Protein AF-A0A960A5I3-F1 (afdb_monomer_lite)

Structure (mmCIF, N/CA/C/O backbone):
data_AF-A0A960A5I3-F1
#
_entry.id   AF-A0A960A5I3-F1
#
loop_
_atom_site.group_PDB
_atom_sit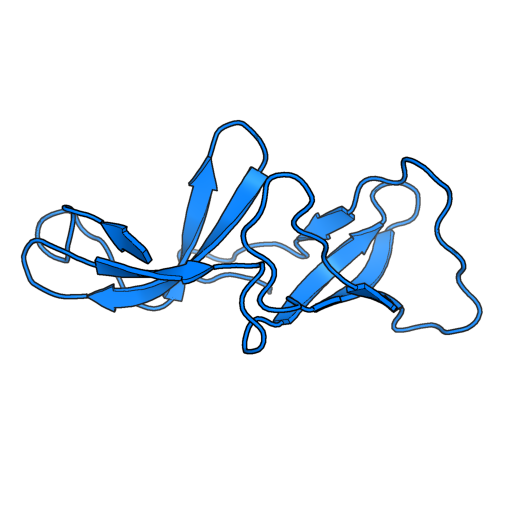e.id
_atom_site.type_symbol
_atom_site.label_atom_id
_atom_site.label_alt_id
_atom_site.label_comp_id
_atom_site.label_asym_id
_atom_site.label_entity_id
_atom_site.label_seq_id
_atom_site.pdbx_PDB_ins_code
_atom_site.Cartn_x
_atom_site.Cartn_y
_atom_site.Cartn_z
_atom_site.occupancy
_atom_site.B_iso_or_equiv
_atom_site.auth_seq_id
_atom_site.auth_comp_id
_atom_site.auth_asym_id
_atom_site.auth_atom_id
_atom_site.pdbx_PDB_model_num
ATOM 1 N N . MET A 1 1 ? -1.684 3.448 10.602 1.00 90.75 1 MET A N 1
AT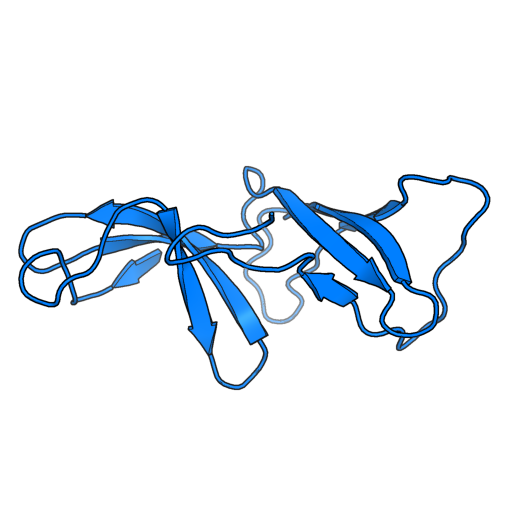OM 2 C CA . MET A 1 1 ? -2.269 4.805 10.745 1.00 90.75 1 MET A CA 1
ATOM 3 C C . MET A 1 1 ? -3.692 4.683 11.272 1.00 90.75 1 MET A C 1
ATOM 5 O O . MET A 1 1 ? -4.394 3.797 10.807 1.00 90.75 1 MET A O 1
ATOM 9 N N . SER A 1 2 ? -4.111 5.511 12.230 1.00 96.12 2 SER A N 1
ATOM 10 C CA . SER A 1 2 ? -5.509 5.551 12.694 1.00 96.12 2 SER A CA 1
ATOM 11 C C . SER A 1 2 ? -6.275 6.653 11.964 1.00 96.12 2 SER A C 1
ATOM 13 O O . SER A 1 2 ? -5.700 7.706 11.703 1.00 96.12 2 SER A O 1
ATOM 15 N N . LEU A 1 3 ? -7.544 6.411 11.649 1.00 96.56 3 LEU A N 1
ATOM 16 C CA . LEU A 1 3 ? -8.477 7.386 11.090 1.00 96.56 3 LEU A CA 1
ATOM 17 C C . LEU A 1 3 ? -9.695 7.507 12.008 1.00 96.56 3 LEU A C 1
ATOM 19 O O . LEU A 1 3 ? -10.213 6.489 12.468 1.00 96.56 3 LEU A O 1
ATOM 23 N N . ASP A 1 4 ? -10.196 8.724 12.207 1.00 97.81 4 ASP A N 1
ATOM 24 C CA . ASP A 1 4 ? -11.361 9.021 13.060 1.00 97.81 4 ASP A CA 1
ATOM 25 C C . ASP A 1 4 ? -12.694 8.799 12.322 1.00 97.81 4 ASP A C 1
ATOM 27 O O . ASP A 1 4 ? -13.605 9.627 12.322 1.00 97.81 4 ASP A O 1
ATOM 31 N N . ILE A 1 5 ? -12.781 7.666 11.624 1.00 97.62 5 ILE A N 1
ATOM 32 C CA . ILE A 1 5 ? -13.961 7.203 10.900 1.00 97.62 5 ILE A CA 1
ATOM 33 C C .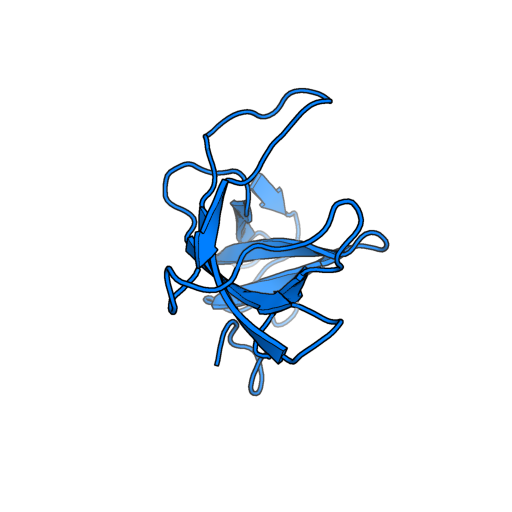 ILE A 1 5 ? -14.023 5.672 10.957 1.00 97.62 5 ILE A C 1
ATOM 35 O O . ILE A 1 5 ? -13.005 4.999 10.773 1.00 97.62 5 ILE A O 1
ATOM 39 N N . GLY A 1 6 ? -15.203 5.117 11.238 1.00 97.81 6 GLY A N 1
ATOM 40 C CA . GLY A 1 6 ? -15.391 3.701 11.554 1.00 97.81 6 GLY A CA 1
ATOM 41 C C . GLY A 1 6 ? -16.647 3.086 10.936 1.00 97.81 6 GLY A C 1
ATOM 42 O O . GLY A 1 6 ? -17.183 3.564 9.931 1.00 97.81 6 GLY A O 1
ATOM 43 N N . SER A 1 7 ? -17.118 1.989 11.530 1.00 98.12 7 SER A N 1
ATOM 44 C CA . SER A 1 7 ? -18.228 1.187 10.992 1.00 98.12 7 SER A CA 1
ATOM 45 C C . SER A 1 7 ? -19.541 1.970 10.888 1.00 98.12 7 SER A C 1
ATOM 47 O O . SER A 1 7 ? -20.310 1.741 9.953 1.00 98.12 7 SER A O 1
ATOM 49 N N . ARG A 1 8 ? -19.775 2.961 11.765 1.00 98.19 8 ARG A N 1
ATOM 50 C CA . ARG A 1 8 ? -20.960 3.838 11.702 1.00 98.19 8 ARG A CA 1
ATOM 51 C C . ARG A 1 8 ? -21.011 4.703 10.443 1.00 98.19 8 ARG A C 1
ATOM 53 O O . ARG A 1 8 ? -22.087 5.148 10.063 1.00 98.19 8 ARG A O 1
ATOM 60 N N . GLN A 1 9 ? -19.875 4.918 9.785 1.00 97.81 9 GLN A N 1
ATOM 61 C CA . GLN A 1 9 ? -19.782 5.600 8.493 1.00 97.81 9 GLN A CA 1
ATOM 62 C C . GLN A 1 9 ? -19.638 4.616 7.322 1.00 97.81 9 GLN A C 1
ATOM 64 O O . GLN A 1 9 ? -19.332 5.010 6.200 1.00 97.81 9 GLN A O 1
ATOM 69 N N . GLY A 1 10 ? -19.860 3.323 7.567 1.00 96.31 10 GLY A N 1
ATOM 70 C CA . GLY A 1 10 ? -19.807 2.282 6.548 1.00 96.31 10 GLY A CA 1
ATOM 71 C C . GLY A 1 10 ? -18.400 1.796 6.206 1.00 96.31 10 GLY A C 1
ATOM 72 O O . GLY A 1 10 ? -18.262 1.065 5.218 1.00 96.31 10 GLY A O 1
ATOM 73 N N . ILE A 1 11 ? -17.381 2.164 6.998 1.00 97.00 11 ILE A N 1
ATOM 74 C CA . ILE A 1 11 ? -16.021 1.638 6.844 1.00 97.00 11 ILE A CA 1
ATOM 75 C C . ILE A 1 11 ? -15.998 0.158 7.215 1.00 97.00 11 ILE A C 1
ATOM 77 O O . ILE A 1 11 ? -16.530 -0.254 8.244 1.00 97.00 11 ILE A O 1
ATOM 81 N N . GLY A 1 12 ? -15.376 -0.645 6.357 1.00 96.00 12 GLY A N 1
ATOM 82 C CA . GLY A 1 12 ? -15.210 -2.079 6.540 1.00 96.00 12 GLY A CA 1
ATOM 83 C C . GLY A 1 12 ? -13.742 -2.478 6.529 1.00 96.00 12 GLY A C 1
ATOM 84 O O . GLY A 1 12 ? -12.888 -1.761 5.999 1.00 96.00 12 GLY A O 1
ATOM 85 N N . LYS A 1 13 ? -13.457 -3.650 7.103 1.00 94.38 13 LYS A N 1
ATOM 86 C CA . LYS A 1 13 ? -12.158 -4.298 6.928 1.00 94.38 13 LYS A CA 1
ATOM 87 C C . LYS A 1 13 ? -11.907 -4.526 5.438 1.00 94.38 13 LYS A C 1
ATOM 89 O O . LYS A 1 13 ? -12.841 -4.721 4.664 1.00 94.38 13 LYS A O 1
ATOM 94 N N .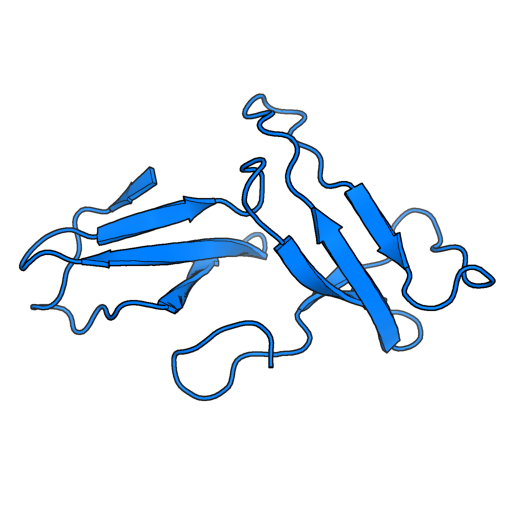 ASP A 1 14 ? -10.640 -4.457 5.068 1.00 92.19 14 ASP A N 1
ATOM 95 C CA . ASP A 1 14 ? -10.151 -4.602 3.710 1.00 92.19 14 ASP A CA 1
ATOM 96 C C . ASP A 1 14 ? -10.598 -3.492 2.754 1.00 92.19 14 ASP A C 1
ATOM 98 O O . ASP A 1 14 ? -10.409 -3.638 1.563 1.00 92.19 14 ASP A O 1
ATOM 102 N N . MET A 1 15 ? -11.097 -2.344 3.228 1.00 93.38 15 MET A N 1
ATOM 103 C CA . MET A 1 15 ? -11.311 -1.183 2.355 1.00 93.38 15 MET A CA 1
ATOM 104 C C . MET A 1 15 ? -10.007 -0.557 1.857 1.00 93.38 15 MET A C 1
ATOM 106 O O . MET A 1 15 ? -9.085 -0.330 2.645 1.00 93.38 15 MET A O 1
ATOM 110 N N . THR A 1 16 ? -9.946 -0.225 0.563 1.00 92.81 16 THR A N 1
ATOM 111 C CA . THR A 1 16 ? -8.859 0.578 -0.020 1.00 92.81 16 THR A CA 1
ATOM 112 C C . THR A 1 16 ? -8.910 2.013 0.503 1.00 92.81 16 THR A C 1
ATOM 114 O O . THR A 1 16 ? -9.973 2.629 0.537 1.00 92.81 16 THR A O 1
ATOM 117 N N . VAL A 1 17 ? -7.752 2.565 0.864 1.00 93.69 17 VAL A N 1
ATOM 118 C CA . VAL A 1 17 ? -7.595 3.968 1.262 1.00 93.69 17 VAL A CA 1
ATOM 119 C C . VAL A 1 17 ? -6.746 4.680 0.221 1.00 93.69 17 VAL A C 1
ATOM 121 O O . VAL A 1 17 ? -5.620 4.268 -0.056 1.00 93.69 17 VAL A O 1
ATOM 124 N N . VAL A 1 18 ? -7.283 5.759 -0.338 1.00 93.25 18 VAL A N 1
ATOM 125 C CA . VAL A 1 18 ? -6.640 6.583 -1.368 1.00 93.25 18 VAL A CA 1
ATOM 126 C C . VAL A 1 18 ? -6.702 8.057 -0.974 1.00 93.25 18 VAL A C 1
ATOM 128 O O . VAL A 1 18 ? -7.585 8.465 -0.219 1.00 93.25 18 VAL A O 1
ATOM 131 N N . ASN A 1 19 ? -5.777 8.860 -1.487 1.00 92.19 19 ASN A N 1
ATOM 132 C CA . ASN A 1 19 ? -5.826 10.318 -1.432 1.00 92.19 19 ASN A CA 1
ATOM 133 C C . ASN A 1 19 ? -5.642 10.900 -2.850 1.00 92.19 19 ASN A C 1
ATOM 135 O O . ASN A 1 19 ? -5.665 10.165 -3.835 1.00 92.19 19 ASN A O 1
ATOM 139 N N . LYS A 1 20 ? -5.459 12.222 -2.959 1.00 94.44 20 LYS A N 1
ATOM 140 C CA . LYS A 1 20 ? -5.268 12.905 -4.251 1.00 94.44 20 LYS A CA 1
ATOM 141 C C . LYS A 1 20 ? -4.025 12.453 -5.038 1.00 94.44 20 LYS A C 1
ATOM 143 O O . LYS A 1 20 ? -4.000 12.634 -6.247 1.00 94.44 20 LYS A O 1
ATOM 148 N N . ASP A 1 21 ? -3.019 11.906 -4.355 1.00 90.56 21 ASP A N 1
ATOM 149 C CA . ASP A 1 21 ? -1.735 11.494 -4.935 1.00 90.56 21 ASP A CA 1
ATOM 150 C C . ASP A 1 21 ? -1.687 9.984 -5.219 1.00 90.56 21 ASP A C 1
ATOM 152 O O . ASP A 1 21 ? -0.782 9.512 -5.900 1.00 90.56 21 ASP A O 1
ATOM 156 N N . GLY A 1 22 ? -2.669 9.220 -4.730 1.00 91.69 22 GLY A N 1
ATOM 157 C CA . GLY A 1 22 ? -2.830 7.807 -5.050 1.00 91.69 22 GLY A CA 1
ATOM 158 C C . GLY A 1 22 ? -3.116 6.926 -3.840 1.00 91.69 22 GLY A C 1
ATOM 159 O O . GLY A 1 22 ? -3.804 7.308 -2.890 1.00 91.69 22 GLY A O 1
ATOM 160 N N . LEU A 1 23 ? -2.632 5.688 -3.918 1.00 93.25 23 LEU A N 1
ATOM 161 C CA . LEU A 1 23 ? -2.872 4.651 -2.923 1.00 93.25 23 LEU A CA 1
ATOM 162 C C . LEU A 1 23 ? -2.121 4.936 -1.618 1.00 93.25 23 LEU A C 1
ATOM 164 O O . LEU A 1 23 ? -0.906 5.099 -1.607 1.00 93.25 23 LEU A O 1
ATOM 168 N N . VAL A 1 24 ? -2.851 4.913 -0.503 1.00 94.19 24 VAL A N 1
ATOM 169 C CA . VAL A 1 24 ? -2.293 5.080 0.847 1.00 94.19 24 VAL A CA 1
ATOM 170 C C . VAL A 1 24 ? -2.146 3.734 1.552 1.00 94.19 24 VAL A C 1
ATOM 172 O O . VAL A 1 24 ? -1.169 3.509 2.266 1.00 94.19 24 VAL A O 1
ATOM 175 N N . GLY A 1 25 ? -3.114 2.830 1.381 1.00 94.12 25 GLY A N 1
ATOM 176 C CA . GLY A 1 25 ? -3.094 1.534 2.051 1.00 94.12 25 GLY A CA 1
ATOM 177 C C . GLY A 1 25 ? -4.451 0.844 2.111 1.00 94.12 25 GLY A C 1
ATOM 178 O O . GLY A 1 25 ? -5.335 1.090 1.288 1.00 94.12 25 GLY A O 1
ATOM 179 N N . ARG A 1 26 ? -4.622 -0.024 3.111 1.00 94.81 26 ARG A N 1
ATOM 180 C CA . ARG A 1 26 ? -5.848 -0.805 3.329 1.00 94.81 26 ARG A CA 1
ATOM 181 C C . ARG A 1 26 ? -6.263 -0.804 4.794 1.00 94.81 26 ARG A C 1
ATOM 183 O O . ARG A 1 26 ? -5.423 -0.923 5.683 1.00 94.81 26 ARG A O 1
ATOM 190 N N . VAL A 1 27 ? -7.564 -0.736 5.052 1.00 96.50 27 VAL A N 1
ATOM 191 C CA . VAL A 1 27 ? -8.130 -0.886 6.396 1.00 96.50 27 VAL A CA 1
ATOM 192 C C . VAL A 1 27 ? -7.928 -2.317 6.906 1.00 96.50 27 VAL A C 1
ATOM 194 O O . VAL A 1 27 ? -8.392 -3.272 6.291 1.00 96.50 27 VAL A O 1
ATOM 197 N N . ILE A 1 28 ? -7.266 -2.477 8.052 1.00 96.69 28 ILE A N 1
ATOM 198 C CA . ILE A 1 28 ? -7.002 -3.781 8.689 1.00 96.69 28 ILE A CA 1
ATOM 199 C C . ILE A 1 28 ? -7.807 -4.013 9.970 1.00 96.69 28 ILE A C 1
ATOM 201 O O . ILE A 1 28 ? -8.013 -5.163 10.358 1.00 96.69 28 ILE A O 1
ATOM 205 N N . ALA A 1 29 ? -8.297 -2.945 10.602 1.00 97.88 29 ALA A N 1
ATOM 206 C CA . ALA A 1 29 ? -9.162 -3.009 11.776 1.00 97.88 29 ALA A CA 1
ATOM 207 C C . ALA A 1 29 ? -10.164 -1.850 11.768 1.00 97.88 29 ALA A C 1
ATOM 209 O O . ALA A 1 29 ? -9.863 -0.769 11.260 1.00 97.88 29 ALA A O 1
ATOM 210 N N . VAL A 1 30 ? -11.347 -2.076 12.335 1.00 98.44 30 VAL A N 1
ATOM 211 C CA . VAL A 1 30 ? -12.437 -1.096 12.398 1.00 98.44 30 VAL A CA 1
ATOM 212 C C . VAL A 1 30 ? -13.093 -1.167 13.773 1.00 98.44 30 VAL A C 1
ATOM 214 O O . VAL A 1 30 ? -13.381 -2.256 14.264 1.00 98.44 30 VAL A O 1
ATOM 217 N N . SER A 1 31 ? -13.327 -0.005 14.372 1.00 98.19 31 SER A N 1
ATOM 218 C CA . SER A 1 31 ? -14.203 0.207 15.523 1.00 98.19 31 SER A CA 1
ATOM 219 C C . SER A 1 31 ? -15.444 1.001 15.089 1.00 98.19 31 SER A C 1
ATOM 221 O O . SER A 1 31 ? -15.579 1.380 13.923 1.00 98.19 31 SER A O 1
ATOM 223 N N . ASP A 1 32 ? -16.346 1.307 16.020 1.00 98.19 32 ASP A N 1
ATOM 224 C CA . ASP A 1 32 ? -17.550 2.090 15.718 1.00 98.19 32 ASP A CA 1
ATOM 225 C C . ASP A 1 32 ? -17.261 3.499 15.184 1.00 98.19 32 ASP A C 1
ATOM 227 O O . ASP A 1 32 ? -18.047 4.043 14.406 1.00 98.19 32 ASP A O 1
ATOM 231 N N . SER A 1 33 ? -16.150 4.108 15.602 1.00 98.12 33 SER A N 1
ATOM 232 C CA . SER A 1 33 ? -15.801 5.499 15.277 1.00 98.12 33 SER A CA 1
ATOM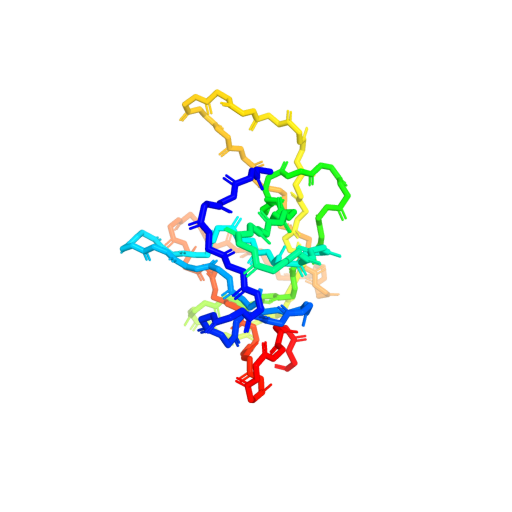 233 C C . SER A 1 33 ? -14.406 5.688 14.710 1.00 98.12 33 SER A C 1
ATOM 235 O O . SER A 1 33 ? -14.039 6.816 14.408 1.00 98.12 33 SER A O 1
ATOM 237 N N . SER A 1 34 ? -13.617 4.627 14.590 1.00 98.25 34 SER A N 1
ATOM 238 C CA . SER A 1 34 ? -12.265 4.708 14.054 1.00 98.25 34 SER A CA 1
ATOM 239 C C . SER A 1 34 ? -11.913 3.491 13.217 1.00 98.25 34 SER A C 1
ATOM 241 O O . SER A 1 34 ? -12.569 2.449 13.268 1.00 98.25 34 SER A O 1
ATOM 243 N N . SER A 1 35 ? -10.845 3.612 12.444 1.00 98.50 35 SER A N 1
ATOM 244 C CA . SER A 1 35 ? -10.285 2.512 11.673 1.00 98.50 35 SER A CA 1
ATOM 245 C C . SER A 1 35 ? -8.767 2.590 11.654 1.00 98.50 35 SER A C 1
ATOM 247 O O . SER A 1 35 ? -8.168 3.652 11.802 1.00 98.50 35 SER A O 1
ATOM 249 N N . THR A 1 36 ? -8.125 1.436 11.510 1.00 98.12 36 THR A N 1
ATOM 250 C CA . THR A 1 36 ? -6.673 1.322 11.379 1.00 98.12 36 THR A CA 1
ATOM 251 C C . THR A 1 36 ? -6.325 0.907 9.963 1.00 98.12 36 THR A C 1
ATOM 253 O O . THR A 1 36 ? -6.834 -0.091 9.454 1.00 98.12 36 THR A O 1
ATOM 256 N N . VAL A 1 37 ? -5.423 1.664 9.350 1.00 97.06 37 VAL A N 1
ATOM 257 C CA . VAL A 1 37 ? -4.901 1.467 8.000 1.00 97.06 37 VAL A CA 1
ATOM 258 C C . VAL A 1 37 ? -3.484 0.908 8.076 1.00 97.06 37 VAL A C 1
ATOM 260 O O . VAL A 1 37 ? -2.618 1.502 8.733 1.00 97.06 37 VAL A O 1
ATOM 263 N N . LEU A 1 38 ? -3.257 -0.203 7.376 1.00 95.56 38 LEU A N 1
ATOM 264 C CA . LEU A 1 38 ? -1.929 -0.670 6.994 1.00 95.56 38 LEU A CA 1
ATOM 265 C C . LEU A 1 38 ? -1.473 0.155 5.793 1.00 95.56 38 LEU A C 1
ATOM 267 O O . LEU A 1 38 ? -2.135 0.141 4.754 1.00 95.56 38 LEU A O 1
ATOM 271 N N . LEU A 1 39 ? -0.389 0.905 5.966 1.00 94.75 39 LEU A N 1
ATOM 272 C CA . LEU A 1 39 ? 0.141 1.791 4.934 1.00 94.75 39 LEU A CA 1
ATOM 273 C C . LEU A 1 39 ? 0.892 0.994 3.869 1.00 94.75 39 LEU A C 1
ATOM 275 O O . LEU A 1 39 ? 1.554 0.014 4.193 1.00 94.75 39 LEU A O 1
ATOM 279 N N . ILE A 1 40 ? 0.859 1.469 2.625 1.00 94.06 40 ILE A N 1
ATOM 280 C CA . ILE A 1 40 ? 1.585 0.848 1.509 1.00 94.06 40 ILE A CA 1
ATOM 281 C C . ILE A 1 40 ? 3.100 0.759 1.752 1.00 94.06 40 ILE A C 1
ATOM 283 O O . ILE A 1 40 ? 3.739 -0.195 1.324 1.00 94.06 40 ILE A O 1
ATOM 287 N N . VAL A 1 41 ? 3.665 1.723 2.481 1.00 93.81 41 VAL A N 1
ATOM 288 C CA . VAL A 1 41 ? 5.094 1.770 2.823 1.00 93.81 41 VAL A CA 1
ATOM 289 C C . VAL A 1 41 ? 5.480 0.871 4.003 1.00 93.81 41 VAL A C 1
ATOM 291 O O . VAL A 1 41 ? 6.669 0.742 4.280 1.00 93.81 41 VAL A O 1
ATOM 294 N N . ASP A 1 42 ? 4.524 0.256 4.706 1.00 93.50 42 ASP A N 1
ATOM 295 C CA . ASP A 1 42 ? 4.796 -0.664 5.820 1.00 93.50 42 ASP A CA 1
ATOM 296 C C . ASP A 1 42 ? 5.509 -1.935 5.327 1.00 93.50 42 ASP A C 1
ATOM 298 O O . ASP A 1 42 ? 5.190 -2.438 4.253 1.00 93.50 42 ASP A O 1
ATOM 302 N N . THR A 1 43 ? 6.444 -2.494 6.102 1.00 93.94 43 THR A N 1
ATOM 303 C CA . THR A 1 43 ? 7.182 -3.715 5.710 1.00 93.94 43 THR A CA 1
ATOM 304 C C . THR A 1 43 ? 6.290 -4.939 5.519 1.00 93.94 43 THR A C 1
ATOM 306 O O . THR A 1 43 ? 6.673 -5.875 4.824 1.00 93.94 43 THR A O 1
ATOM 309 N N . ASN A 1 44 ? 5.097 -4.946 6.116 1.00 93.69 44 ASN A N 1
ATOM 310 C CA . ASN A 1 44 ? 4.118 -6.019 5.955 1.00 93.69 44 ASN A CA 1
ATOM 311 C C . ASN A 1 44 ? 3.156 -5.775 4.784 1.00 93.69 44 ASN A C 1
ATOM 313 O O . ASN A 1 44 ? 2.235 -6.565 4.567 1.00 93.69 44 ASN A O 1
ATOM 317 N N . SER A 1 45 ? 3.315 -4.670 4.054 1.00 93.25 45 SER A N 1
ATOM 318 C CA . SER A 1 45 ? 2.470 -4.339 2.916 1.00 93.25 45 SER A CA 1
ATOM 319 C C . SER A 1 45 ? 3.034 -4.920 1.624 1.00 93.25 45 SER A C 1
ATOM 321 O O . SER A 1 45 ? 4.176 -4.655 1.245 1.00 93.25 45 SER A O 1
ATOM 323 N N . VAL A 1 46 ? 2.180 -5.663 0.921 1.00 93.50 46 VAL A N 1
ATOM 324 C CA . VAL A 1 46 ? 2.398 -6.115 -0.454 1.00 93.50 46 VAL A CA 1
ATOM 325 C C . VAL A 1 46 ? 1.169 -5.744 -1.274 1.00 93.50 46 VAL A C 1
ATOM 327 O O . VAL A 1 46 ? 0.040 -6.036 -0.873 1.00 93.50 46 VAL A O 1
ATOM 330 N N . VAL A 1 47 ? 1.390 -5.092 -2.411 1.00 93.75 47 VAL A N 1
ATOM 331 C CA . VAL A 1 47 ? 0.337 -4.591 -3.297 1.00 93.75 47 VAL A CA 1
ATOM 332 C C . VAL A 1 47 ? 0.581 -5.082 -4.718 1.00 93.75 47 VAL A C 1
ATOM 334 O O . VAL A 1 47 ? 1.633 -4.815 -5.289 1.00 93.75 47 VAL A O 1
ATOM 337 N N . GLY A 1 48 ? -0.399 -5.773 -5.301 1.00 93.00 48 GLY A N 1
ATOM 338 C CA . GLY A 1 48 ? -0.373 -6.128 -6.721 1.00 93.00 48 GLY A CA 1
ATOM 339 C C . GLY A 1 48 ? -0.559 -4.889 -7.597 1.00 93.00 48 GLY A C 1
ATOM 340 O O . GLY A 1 48 ? -1.494 -4.104 -7.391 1.00 93.00 48 GLY A O 1
ATOM 341 N N . GLY A 1 49 ? 0.329 -4.713 -8.571 1.00 93.94 49 GLY A N 1
ATOM 342 C CA . GLY A 1 49 ? 0.301 -3.590 -9.497 1.00 93.94 49 GLY A CA 1
ATOM 343 C C . GLY A 1 49 ? 0.797 -3.956 -10.889 1.00 93.94 49 GLY A C 1
ATOM 344 O O . GLY A 1 49 ? 1.340 -5.034 -11.128 1.00 93.94 49 GLY A O 1
ATOM 345 N N . ARG A 1 50 ? 0.566 -3.062 -11.836 1.00 93.69 50 ARG A N 1
ATOM 346 C CA . ARG A 1 50 ? 1.036 -3.193 -13.208 1.00 93.69 50 ARG A CA 1
ATOM 347 C C . ARG A 1 50 ? 1.657 -1.894 -13.688 1.00 93.69 50 ARG A C 1
ATOM 349 O O . ARG A 1 50 ? 1.267 -0.817 -13.229 1.00 93.69 50 ARG A O 1
ATOM 356 N N . LEU A 1 51 ? 2.578 -2.006 -14.632 1.00 95.69 51 LEU A N 1
ATOM 357 C CA . LEU A 1 51 ? 3.114 -0.859 -15.349 1.00 95.69 51 LEU A CA 1
ATOM 358 C C . LEU A 1 51 ? 2.015 -0.258 -16.230 1.00 95.69 51 LEU A C 1
ATOM 360 O O . LEU A 1 51 ? 1.335 -0.962 -16.975 1.00 95.69 51 LEU A O 1
ATOM 364 N N . GLY A 1 52 ? 1.830 1.055 -16.161 1.00 92.69 52 GLY A N 1
ATOM 365 C CA . GLY A 1 52 ? 0.847 1.771 -16.971 1.00 92.69 52 GLY A CA 1
ATOM 366 C C . GLY A 1 52 ? 1.200 1.796 -18.460 1.00 92.69 52 GLY A C 1
ATOM 367 O O . GLY A 1 52 ? 0.311 1.971 -19.289 1.00 92.69 52 GLY A O 1
ATOM 368 N N . SER A 1 53 ? 2.476 1.604 -18.799 1.00 93.56 53 SER A N 1
ATOM 369 C CA . SER A 1 53 ? 2.991 1.646 -20.169 1.00 93.56 53 SER A CA 1
ATOM 370 C C . SER A 1 53 ? 2.646 0.396 -20.983 1.00 93.56 53 SER A C 1
ATOM 372 O O . SER A 1 53 ? 2.276 0.516 -22.150 1.00 93.56 53 SER A O 1
ATOM 374 N N . ASN A 1 54 ? 2.730 -0.797 -20.387 1.00 92.75 54 ASN A N 1
ATOM 375 C CA . ASN A 1 54 ? 2.550 -2.074 -21.095 1.00 92.75 54 ASN A CA 1
ATOM 376 C C . ASN A 1 54 ? 1.688 -3.113 -20.348 1.00 92.75 54 ASN A C 1
ATOM 378 O O . ASN A 1 54 ? 1.483 -4.206 -20.864 1.00 92.75 54 ASN A O 1
ATOM 382 N N . ASN A 1 55 ? 1.131 -2.768 -19.182 1.00 92.81 55 ASN A N 1
ATOM 383 C CA . ASN A 1 55 ? 0.363 -3.654 -18.298 1.00 92.81 55 ASN A CA 1
ATOM 384 C C . ASN A 1 55 ? 1.139 -4.851 -17.725 1.00 92.81 55 ASN A C 1
ATOM 386 O O . ASN A 1 55 ? 0.507 -5.738 -17.148 1.00 92.81 55 ASN A O 1
ATOM 390 N N . GLU A 1 56 ? 2.472 -4.859 -17.811 1.00 95.31 56 GLU A N 1
ATOM 391 C CA . GLU A 1 56 ? 3.286 -5.888 -17.163 1.00 95.31 56 GLU A CA 1
ATOM 392 C C . GLU A 1 56 ? 3.113 -5.858 -15.651 1.00 95.31 56 GLU A C 1
ATOM 394 O O . GLU A 1 56 ? 2.959 -4.800 -15.038 1.00 95.31 56 GLU A O 1
ATOM 399 N N . ILE A 1 57 ? 3.113 -7.042 -15.053 1.00 94.31 57 ILE A N 1
ATOM 400 C CA . ILE A 1 57 ? 2.644 -7.256 -13.689 1.00 94.31 57 ILE A CA 1
ATOM 401 C C . ILE A 1 57 ? 3.815 -7.327 -12.703 1.00 94.31 57 ILE A C 1
ATOM 403 O O . ILE A 1 57 ? 4.838 -7.953 -12.968 1.00 94.31 57 ILE A O 1
ATOM 407 N N . GLY A 1 58 ? 3.624 -6.750 -11.516 1.00 94.38 58 GLY A N 1
ATOM 408 C CA . GLY A 1 58 ? 4.547 -6.874 -10.395 1.00 94.38 58 GLY A CA 1
ATOM 409 C C . GLY A 1 58 ? 3.886 -6.657 -9.034 1.00 94.38 58 GLY A C 1
ATOM 410 O O . GLY A 1 58 ? 2.671 -6.468 -8.908 1.00 94.38 58 GLY A O 1
ATOM 411 N N . PHE A 1 59 ? 4.716 -6.679 -7.998 1.00 95.06 59 PHE A N 1
ATOM 412 C CA . PHE A 1 59 ? 4.327 -6.476 -6.609 1.00 95.06 59 PHE A CA 1
ATOM 413 C C . PHE A 1 59 ? 5.112 -5.313 -6.011 1.00 95.06 59 PHE A C 1
ATOM 415 O O . PHE A 1 59 ? 6.339 -5.315 -6.022 1.00 95.06 59 PHE A O 1
ATOM 422 N N . LEU A 1 60 ? 4.400 -4.342 -5.444 1.00 95.12 60 LEU A N 1
ATOM 423 C CA . LEU A 1 60 ? 4.986 -3.275 -4.641 1.00 95.12 60 LEU A CA 1
ATOM 424 C C . LEU A 1 60 ? 5.125 -3.742 -3.190 1.00 95.12 60 LEU A C 1
ATOM 426 O O . LEU A 1 60 ? 4.137 -4.165 -2.581 1.00 95.12 60 LEU A O 1
ATOM 430 N N . ARG A 1 61 ? 6.330 -3.633 -2.628 1.00 95.62 61 ARG A N 1
ATOM 431 C CA . ARG A 1 61 ? 6.651 -3.969 -1.236 1.00 95.62 61 ARG A CA 1
ATOM 432 C C . ARG A 1 61 ? 7.054 -2.723 -0.456 1.00 95.62 61 ARG A C 1
ATOM 434 O O . ARG A 1 61 ? 7.887 -1.933 -0.903 1.00 95.62 61 ARG A O 1
ATOM 441 N N . GLY A 1 62 ? 6.463 -2.546 0.722 1.00 94.38 62 GLY A N 1
ATOM 442 C CA . GLY A 1 62 ? 6.856 -1.478 1.636 1.00 94.38 62 GLY A CA 1
ATOM 443 C C . GLY A 1 62 ? 8.164 -1.791 2.365 1.00 94.38 62 GLY A C 1
ATOM 444 O O . GLY A 1 62 ? 8.527 -2.948 2.566 1.00 94.38 62 GLY A O 1
ATOM 445 N N . ARG A 1 63 ? 8.886 -0.743 2.778 1.00 91.94 63 ARG A N 1
ATOM 446 C CA . ARG A 1 63 ? 10.205 -0.860 3.438 1.00 91.94 63 ARG A CA 1
ATOM 447 C C . ARG A 1 63 ? 10.237 -0.349 4.878 1.00 91.94 63 ARG A C 1
ATOM 449 O O . ARG A 1 63 ? 11.300 -0.295 5.487 1.00 91.94 63 ARG A O 1
ATOM 456 N N . GLY A 1 64 ? 9.098 0.087 5.411 1.00 89.00 64 GLY A N 1
ATOM 457 C CA . GLY A 1 64 ? 8.983 0.704 6.735 1.00 89.00 64 GLY A CA 1
ATOM 458 C C . GLY A 1 64 ? 9.664 2.071 6.844 1.00 89.00 64 GLY A C 1
ATOM 459 O O . GLY A 1 64 ? 9.958 2.525 7.947 1.00 89.00 64 GLY A O 1
ATOM 460 N N . SER A 1 65 ? 9.955 2.724 5.714 1.00 83.81 65 SER A N 1
ATOM 461 C CA . SER A 1 65 ? 10.567 4.053 5.688 1.00 83.81 65 SER A CA 1
ATOM 462 C C . SER A 1 65 ? 9.482 5.118 5.542 1.00 83.81 65 SER A C 1
ATOM 464 O O . SER A 1 65 ? 8.833 5.206 4.502 1.00 83.81 65 SER A O 1
ATOM 466 N N . PHE A 1 66 ? 9.281 5.905 6.601 1.00 73.75 66 PHE A N 1
ATOM 467 C CA . PHE A 1 66 ? 8.198 6.892 6.725 1.00 73.75 66 PHE A CA 1
ATOM 468 C C . PHE A 1 66 ? 8.681 8.351 6.640 1.00 73.75 66 PHE A C 1
ATOM 470 O O . PHE A 1 66 ? 7.958 9.256 7.048 1.00 73.75 66 PHE A O 1
ATOM 477 N N . ASN A 1 67 ? 9.912 8.589 6.179 1.00 77.31 67 ASN A N 1
ATOM 478 C CA . ASN A 1 67 ? 10.407 9.948 5.938 1.00 77.31 67 ASN A CA 1
ATOM 479 C C . ASN A 1 67 ? 9.939 10.466 4.565 1.00 77.31 67 ASN A C 1
ATOM 481 O O . ASN A 1 67 ? 9.321 9.727 3.798 1.00 77.31 67 ASN A O 1
ATOM 485 N N . ASP A 1 68 ? 10.279 11.714 4.234 1.00 67.38 68 ASP A N 1
ATOM 486 C CA . ASP A 1 68 ? 9.913 12.374 2.965 1.00 67.38 68 ASP A CA 1
ATOM 487 C C . ASP A 1 68 ? 10.393 11.624 1.706 1.00 67.38 68 ASP A C 1
ATOM 489 O O . ASP A 1 68 ? 9.982 11.929 0.590 1.00 67.38 68 ASP A O 1
ATOM 493 N N . SER A 1 69 ? 11.249 10.618 1.884 1.00 70.88 69 SER A N 1
ATOM 494 C CA . SER A 1 69 ? 11.809 9.779 0.832 1.00 70.88 69 SER A CA 1
ATOM 495 C C . SER A 1 69 ? 11.183 8.385 0.780 1.00 70.88 69 SER A C 1
ATOM 497 O O . SER A 1 69 ? 11.793 7.512 0.163 1.00 70.88 69 SER A O 1
ATOM 499 N N . GLY A 1 70 ? 10.055 8.132 1.460 1.00 78.50 70 GLY A N 1
ATOM 500 C CA . GLY A 1 70 ? 9.419 6.814 1.544 1.00 78.50 70 GLY A CA 1
ATOM 501 C C . GLY A 1 70 ? 9.401 6.097 0.190 1.00 78.50 70 GLY A C 1
ATOM 502 O O . GLY A 1 70 ? 8.894 6.626 -0.796 1.00 78.50 70 GLY A O 1
ATOM 503 N N . ARG A 1 71 ? 10.014 4.907 0.128 1.00 87.38 71 ARG A N 1
ATOM 504 C CA . ARG A 1 71 ? 10.159 4.125 -1.111 1.00 87.38 71 ARG A CA 1
ATOM 505 C C . ARG A 1 71 ? 9.444 2.792 -1.011 1.00 87.38 71 ARG A C 1
ATOM 507 O O . ARG A 1 71 ? 9.382 2.201 0.069 1.00 87.38 71 ARG A O 1
ATOM 514 N N . LEU A 1 72 ? 8.999 2.325 -2.167 1.00 93.69 72 LEU A N 1
ATOM 515 C CA . LEU A 1 72 ? 8.520 0.973 -2.405 1.00 93.69 72 LEU A CA 1
ATOM 516 C C . LEU A 1 72 ? 9.532 0.259 -3.295 1.00 93.69 72 LEU A C 1
ATOM 518 O O . LEU A 1 72 ? 10.111 0.891 -4.180 1.00 93.69 72 LEU A O 1
ATOM 522 N N . ASP A 1 73 ? 9.716 -1.032 -3.063 1.00 94.56 73 ASP A N 1
ATOM 523 C CA . ASP A 1 73 ? 10.405 -1.897 -4.016 1.00 94.56 73 ASP A CA 1
ATOM 524 C C . ASP A 1 73 ? 9.356 -2.483 -4.969 1.00 94.56 73 ASP A C 1
ATOM 526 O O . ASP A 1 73 ? 8.279 -2.889 -4.527 1.00 94.56 73 ASP A O 1
ATOM 530 N N . LEU A 1 74 ? 9.643 -2.474 -6.272 1.00 95.50 74 LEU A N 1
ATOM 531 C CA . LEU A 1 74 ? 8.814 -3.110 -7.293 1.00 95.50 74 LEU A CA 1
ATOM 532 C C . LEU A 1 74 ? 9.501 -4.393 -7.749 1.00 95.50 74 LEU A C 1
ATOM 534 O O . LEU A 1 74 ? 10.553 -4.339 -8.381 1.00 95.50 74 LEU A O 1
ATOM 538 N N . ASP A 1 75 ? 8.863 -5.521 -7.470 1.00 95.44 75 ASP A N 1
ATOM 539 C CA . ASP A 1 75 ? 9.308 -6.828 -7.933 1.00 95.44 75 ASP A CA 1
ATOM 540 C C . ASP A 1 75 ? 8.424 -7.276 -9.095 1.00 95.44 75 ASP A C 1
ATOM 542 O O . ASP A 1 75 ? 7.227 -7.526 -8.918 1.00 95.44 75 ASP A O 1
ATOM 546 N N . MET A 1 76 ? 9.007 -7.349 -10.290 1.00 96.12 76 MET A N 1
ATOM 547 C CA . MET A 1 76 ? 8.307 -7.805 -11.490 1.00 96.12 76 MET A CA 1
ATOM 548 C C . MET A 1 76 ? 8.031 -9.308 -11.418 1.00 96.12 76 MET A C 1
ATOM 550 O O . MET A 1 76 ? 8.822 -10.073 -10.866 1.00 96.12 76 MET A O 1
ATOM 554 N N . LEU A 1 77 ? 6.887 -9.731 -11.961 1.00 95.06 77 LEU A N 1
ATOM 555 C CA . LEU A 1 77 ? 6.551 -11.151 -12.080 1.00 95.06 77 LEU A CA 1
ATOM 556 C C . LEU A 1 77 ? 7.371 -11.829 -13.187 1.00 95.06 77 LEU A C 1
ATOM 558 O O . LEU A 1 77 ? 7.802 -12.965 -13.010 1.00 95.06 77 LEU A O 1
ATOM 562 N N . ASP A 1 78 ? 7.570 -11.127 -14.302 1.00 95.12 78 ASP A N 1
ATOM 563 C CA . ASP A 1 78 ? 8.503 -11.497 -15.366 1.00 95.12 78 ASP A CA 1
ATOM 564 C C . ASP A 1 78 ? 9.835 -10.767 -15.132 1.00 95.12 78 ASP A C 1
ATOM 566 O O . ASP A 1 78 ? 9.899 -9.537 -15.182 1.00 95.12 78 ASP A O 1
ATOM 570 N N . ASP A 1 79 ? 10.895 -11.523 -14.846 1.00 93.50 79 ASP A N 1
ATOM 571 C CA . ASP A 1 79 ? 12.228 -10.994 -14.544 1.00 93.50 79 ASP A CA 1
ATOM 572 C C . ASP A 1 79 ? 12.979 -10.480 -15.782 1.00 93.50 79 ASP A C 1
ATOM 574 O O . ASP A 1 79 ? 13.997 -9.796 -15.649 1.00 93.50 79 ASP A O 1
ATOM 578 N N . SER A 1 80 ? 12.461 -10.747 -16.985 1.00 95.69 80 SER A N 1
ATOM 579 C CA . SER A 1 80 ? 12.966 -10.173 -18.231 1.00 95.69 80 SER A CA 1
ATOM 580 C C . SER A 1 80 ? 12.466 -8.742 -18.469 1.00 95.69 80 SER A C 1
ATOM 582 O O . SER A 1 80 ? 13.048 -8.008 -19.275 1.00 95.69 80 SER A O 1
ATOM 584 N N . VAL A 1 81 ? 11.428 -8.307 -17.745 1.00 95.88 81 VAL A N 1
ATOM 585 C CA . VAL A 1 81 ? 10.866 -6.958 -17.852 1.00 95.88 81 VAL A CA 1
ATOM 586 C C . VAL A 1 81 ? 11.622 -5.994 -16.944 1.00 95.88 81 VAL A C 1
ATOM 588 O O . VAL A 1 81 ? 11.683 -6.156 -15.728 1.00 95.88 81 VAL A O 1
ATOM 591 N N . THR A 1 82 ? 12.153 -4.923 -17.533 1.00 95.12 82 THR A N 1
ATOM 592 C CA . THR A 1 82 ? 12.767 -3.810 -16.796 1.00 95.12 82 THR A CA 1
ATOM 593 C C . THR A 1 82 ? 11.909 -2.553 -16.956 1.00 95.12 82 THR A C 1
ATOM 595 O O . THR A 1 82 ? 11.814 -2.041 -18.074 1.00 95.12 82 THR A O 1
ATOM 598 N N . PRO A 1 83 ? 11.292 -2.039 -15.875 1.00 95.38 83 PRO A N 1
ATOM 599 C CA . PRO A 1 83 ? 10.550 -0.783 -15.919 1.00 95.38 83 PRO A CA 1
ATOM 600 C C . PRO A 1 83 ? 11.448 0.402 -16.287 1.00 95.38 83 PRO A C 1
ATOM 602 O O . PRO A 1 83 ? 12.616 0.465 -15.891 1.00 95.38 83 PRO A O 1
ATOM 605 N N . SER A 1 84 ? 10.892 1.367 -17.011 1.00 95.19 84 SER A N 1
ATOM 606 C CA . SER A 1 84 ? 11.566 2.633 -17.295 1.00 95.19 84 SER A CA 1
ATOM 607 C C . SER A 1 84 ? 11.457 3.594 -16.111 1.00 95.19 84 SER A C 1
ATOM 609 O O . SER A 1 84 ? 10.531 3.528 -15.304 1.00 95.19 84 SER A O 1
ATOM 611 N N . ILE A 1 85 ? 12.400 4.534 -16.017 1.00 94.56 85 ILE A N 1
ATOM 612 C CA . ILE A 1 85 ? 12.240 5.685 -15.121 1.00 94.56 85 ILE A CA 1
ATOM 613 C C . ILE A 1 85 ? 10.953 6.423 -15.516 1.00 94.56 85 ILE A C 1
ATOM 615 O O . ILE A 1 85 ? 10.649 6.542 -16.701 1.00 94.56 85 ILE A O 1
ATOM 619 N N . ASP A 1 86 ? 10.215 6.885 -14.507 1.00 93.88 86 ASP A N 1
ATOM 620 C CA . ASP A 1 86 ? 8.915 7.555 -14.628 1.00 93.88 86 ASP A CA 1
ATOM 621 C C . ASP A 1 86 ? 7.755 6.670 -15.126 1.00 93.88 86 ASP A C 1
ATOM 623 O O . ASP A 1 86 ? 6.654 7.180 -15.351 1.00 93.88 86 ASP A O 1
ATOM 627 N N . ASP A 1 87 ? 7.941 5.345 -15.226 1.00 95.00 87 ASP A N 1
ATOM 628 C CA . ASP A 1 87 ? 6.813 4.437 -15.444 1.00 95.00 87 ASP A CA 1
ATOM 629 C C . ASP A 1 87 ? 5.813 4.538 -14.286 1.00 95.00 87 ASP A C 1
ATOM 631 O O . ASP A 1 87 ? 6.135 4.374 -13.105 1.00 95.00 87 ASP A O 1
ATOM 635 N N . LEU A 1 88 ? 4.551 4.770 -14.644 1.00 94.31 88 LEU A N 1
ATOM 636 C CA . LEU A 1 88 ? 3.459 4.738 -13.686 1.00 94.31 88 LEU A CA 1
ATOM 637 C C . LEU A 1 88 ? 3.204 3.298 -13.253 1.00 94.31 88 LEU A C 1
ATOM 639 O O . LEU A 1 88 ? 3.036 2.416 -14.092 1.00 94.31 88 LEU A O 1
ATOM 643 N N . VAL A 1 89 ? 3.075 3.076 -11.948 1.00 95.12 89 VAL A N 1
ATOM 644 C CA . VAL A 1 89 ? 2.602 1.803 -11.397 1.00 95.12 89 VAL A CA 1
ATOM 645 C C . VAL A 1 89 ? 1.191 2.006 -10.870 1.00 95.12 89 VAL A C 1
ATOM 647 O O . VAL A 1 89 ? 0.951 2.853 -10.009 1.00 95.12 89 VAL A O 1
ATOM 650 N N . VAL A 1 90 ? 0.246 1.228 -11.386 1.00 93.75 90 VAL A N 1
ATOM 651 C CA . VAL A 1 90 ? -1.166 1.279 -10.985 1.00 93.75 90 VAL A CA 1
ATOM 652 C C . VAL A 1 90 ? -1.583 -0.054 -10.381 1.00 93.75 90 VAL A C 1
ATOM 654 O O . VAL A 1 90 ? -1.060 -1.098 -10.757 1.00 93.75 90 VAL A O 1
ATOM 657 N N . THR A 1 91 ? -2.524 -0.055 -9.438 1.00 90.75 91 THR A N 1
ATOM 658 C CA . THR A 1 91 ? -3.041 -1.308 -8.867 1.00 90.75 91 THR A CA 1
ATOM 659 C C . THR A 1 91 ? -3.752 -2.151 -9.931 1.00 90.75 91 THR A C 1
ATOM 661 O O . THR A 1 91 ? -4.300 -1.610 -10.895 1.00 90.75 91 THR A O 1
ATOM 664 N N . TRP A 1 92 ? -3.786 -3.481 -9.760 1.00 80.94 92 TRP A N 1
ATOM 665 C CA . TRP A 1 92 ? -4.549 -4.370 -10.661 1.00 80.94 92 TRP A CA 1
ATOM 666 C C . TRP A 1 92 ? -6.024 -3.984 -10.743 1.00 80.94 92 TRP A C 1
ATOM 668 O O . TRP A 1 92 ? -6.607 -3.940 -11.826 1.00 80.94 92 TRP A O 1
ATOM 678 N N . GLY A 1 93 ? -6.555 -3.541 -9.615 1.00 70.12 93 GLY A N 1
ATOM 679 C CA . GLY A 1 93 ? -7.902 -3.046 -9.476 1.00 70.12 93 GLY A CA 1
ATOM 680 C C . GLY A 1 93 ? -8.353 -3.214 -8.037 1.00 70.12 93 GLY A C 1
ATOM 681 O O . GLY A 1 93 ? -7.607 -3.666 -7.165 1.00 70.12 93 GLY A O 1
ATOM 682 N N . SER A 1 94 ? -9.596 -2.831 -7.803 1.00 68.62 94 SER A N 1
ATOM 683 C CA . SER A 1 94 ? -10.347 -3.159 -6.599 1.00 68.62 94 SER A CA 1
ATOM 684 C C . SER A 1 94 ? -11.711 -3.653 -7.069 1.00 68.62 94 SER A C 1
ATOM 686 O O . SER A 1 94 ? -12.315 -3.023 -7.938 1.00 68.62 94 SER A O 1
ATOM 688 N N . ASN A 1 95 ? -12.210 -4.759 -6.517 1.00 68.06 95 ASN A N 1
ATOM 689 C CA . ASN A 1 95 ? -13.575 -5.218 -6.779 1.00 68.06 95 ASN A CA 1
ATOM 690 C C . ASN A 1 95 ? -14.435 -4.945 -5.544 1.00 68.06 95 ASN A C 1
ATOM 692 O O . ASN A 1 95 ? -14.086 -5.308 -4.416 1.00 68.06 95 ASN A O 1
ATOM 696 N N . GLY A 1 96 ? -15.565 -4.271 -5.755 1.00 75.38 96 GLY A N 1
ATOM 697 C CA . GLY A 1 96 ? -16.420 -3.787 -4.679 1.00 75.38 96 GLY A CA 1
ATOM 698 C C . GLY A 1 96 ? -15.651 -2.886 -3.709 1.00 75.38 96 GLY A C 1
ATOM 699 O O . GLY A 1 96 ? -15.237 -1.786 -4.062 1.00 75.38 96 GLY A O 1
ATOM 700 N N . LYS A 1 97 ? -15.486 -3.355 -2.468 1.00 65.62 97 LYS A N 1
ATOM 701 C CA . LYS A 1 97 ? -14.793 -2.638 -1.386 1.00 65.62 97 LYS A CA 1
ATOM 702 C C . LYS A 1 97 ? -13.398 -3.202 -1.079 1.00 65.62 97 LYS A C 1
ATOM 704 O O . LYS A 1 97 ? -12.743 -2.644 -0.215 1.00 65.62 97 LYS A O 1
ATOM 709 N N . GLY A 1 98 ? -12.957 -4.277 -1.738 1.00 62.09 98 GLY A N 1
ATOM 710 C CA . GLY A 1 98 ? -11.682 -4.952 -1.461 1.00 62.09 98 GLY A CA 1
ATOM 711 C C . GLY A 1 98 ? -10.585 -4.607 -2.480 1.00 62.09 98 GLY A C 1
ATOM 712 O O . GLY A 1 98 ? -10.902 -4.415 -3.655 1.00 62.09 98 GLY A O 1
ATOM 713 N N . PRO A 1 99 ? -9.306 -4.518 -2.074 1.00 64.12 99 PRO A N 1
ATOM 714 C CA . PRO A 1 99 ? -8.219 -4.126 -2.957 1.00 64.12 99 PRO A CA 1
ATOM 715 C C . PRO A 1 99 ? -7.546 -5.306 -3.658 1.00 64.12 99 PRO A C 1
ATOM 717 O O . PRO A 1 99 ? -7.555 -6.426 -3.153 1.00 64.12 99 PRO A O 1
ATOM 720 N N . TYR A 1 100 ? -6.842 -4.97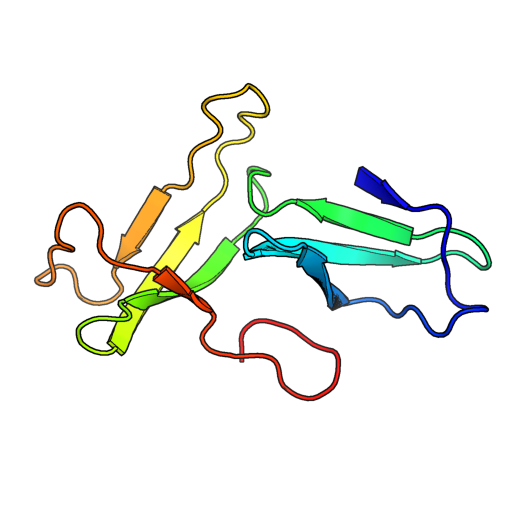4 -4.740 1.00 62.62 100 TYR A N 1
ATOM 721 C CA . TYR A 1 100 ? -5.802 -5.779 -5.392 1.00 62.62 100 TYR A CA 1
ATOM 722 C C . TYR A 1 100 ? -6.309 -7.101 -5.986 1.00 62.62 100 TYR A C 1
ATOM 724 O O . TYR A 1 100 ? -5.747 -8.164 -5.723 1.00 62.62 100 TYR A O 1
ATOM 732 N N . VAL A 1 101 ? -7.372 -7.021 -6.785 1.00 55.66 101 VAL A N 1
ATOM 733 C CA . VAL A 1 101 ? -7.953 -8.144 -7.544 1.00 55.66 101 VAL A CA 1
ATOM 734 C C . VAL A 1 101 ? -7.852 -7.920 -9.040 1.00 55.66 101 VAL A C 1
ATOM 736 O O . VAL A 1 101 ? -7.770 -6.736 -9.445 1.00 55.66 101 VAL A O 1
#

Secondary structure (DSSP, 8-state):
-EES--GGGT--TT-EEEETTEEEEEEEEE-SS-EEEEETTSTT-EEEEEETTT--EEEEEE-S--STT--EEEEESSTT--PPTT--EEES-EETTEE--

pLDDT: mean 90.89, std 9.61, range [55.66, 98.5]

Sequence (101 aa):
MSLDIGSRQGIGKDMTVVNKDGLVGRVIAVSDSSSTVLLIVDTNSVVGGRLGSNNEIGFLRGRGSFNDSGRLDLDMLDDSVTPSIDDLVVTWGSNGKGPYV

Foldseek 3Di:
DKDQAFVCNVDDFQFWDADPVGGFAGFHAGDHGMTDGDGCQDQPHKFWKAFPVPRFTWIWGHDRDDPPPGDTDTGGPDPVDDDDPPTDIGAPAADDRHGRD

Radius of gyration: 14.6 Å; chains: 1; bounding box: 34×24×37 Å